Protein AF-Q9S6C0-F1 (afdb_monomer_lite)

Sequence (177 aa):
MADLADAAGVSRGAVYGHYKNKIEVCLAMCDRAFGQIEVPDENARVPALDILLRAGMGFLRQCCEPGSVQRVLEILYLKCERSDENEPLLRRRELLEKQGQRFGRRQIRRAVERGELPARLDVELASIYLQSLWDGICGTLAWTERLRDDPWSRAERMFRAGLDSLRSSPYLLLADA

Foldseek 3Di:
DCVVCVVVVHDPVVVCVVDVDPLRVLVVLLVVLVVPQDDFPCVDPDQLLVSLLVSLLSVLCLCQPDDSSVVSVCCLPPVQDPDPVCVVSVVSVVVVVVVNLVSNLVSLVVCCVVVVFPVQFQSVVLSVQLVVLSVVLSCCSHPHCPCVPPSRVVSSVSNVVSVVCRRDPPVRGDDDD

Structure (mmCIF, N/CA/C/O backbone):
data_AF-Q9S6C0-F1
#
_entry.id   AF-Q9S6C0-F1
#
loop_
_atom_site.group_PDB
_atom_site.id
_atom_site.type_symbol
_atom_site.label_atom_id
_atom_site.label_alt_id
_atom_site.label_comp_id
_atom_site.label_asym_id
_atom_site.label_entity_id
_atom_site.label_seq_id
_atom_site.pdbx_PDB_ins_code
_atom_site.Cartn_x
_atom_site.Cartn_y
_atom_site.Cartn_z
_atom_site.occupancy
_atom_site.B_iso_or_equiv
_atom_site.auth_seq_id
_atom_site.auth_comp_id
_atom_site.auth_asym_id
_atom_site.auth_atom_id
_atom_site.pdbx_PDB_model_num
ATOM 1 N N . MET A 1 1 ? 20.353 3.410 -22.461 1.00 88.44 1 MET A N 1
ATOM 2 C CA . MET A 1 1 ? 19.522 3.589 -23.681 1.00 88.44 1 MET A CA 1
ATOM 3 C C . MET A 1 1 ? 19.856 2.547 -24.735 1.00 88.44 1 MET A C 1
ATOM 5 O O . MET A 1 1 ? 18.922 1.954 -25.247 1.00 88.44 1 MET A O 1
ATOM 9 N N . ALA A 1 2 ? 21.137 2.290 -25.033 1.00 93.81 2 ALA A N 1
ATOM 10 C CA . ALA A 1 2 ? 21.527 1.182 -25.912 1.00 93.81 2 ALA A CA 1
ATOM 11 C C . ALA A 1 2 ? 21.003 -0.170 -25.399 1.00 93.81 2 ALA A C 1
ATOM 13 O O . ALA A 1 2 ? 20.236 -0.806 -26.105 1.00 93.81 2 ALA A O 1
ATOM 14 N N . ASP A 1 3 ? 21.244 -0.493 -24.125 1.00 96.38 3 ASP A N 1
ATOM 15 C CA . ASP A 1 3 ? 20.777 -1.760 -23.532 1.00 96.38 3 ASP A CA 1
ATOM 16 C C . ASP A 1 3 ? 19.247 -1.915 -23.567 1.00 96.38 3 ASP A C 1
ATOM 18 O O . ASP A 1 3 ? 18.729 -3.015 -23.722 1.00 96.38 3 ASP A O 1
ATOM 22 N N . LEU A 1 4 ? 18.506 -0.803 -23.456 1.00 94.31 4 LEU A N 1
ATOM 23 C CA . LEU A 1 4 ? 17.043 -0.802 -23.586 1.00 94.31 4 LEU A CA 1
ATOM 24 C C . LEU A 1 4 ? 16.606 -1.112 -25.021 1.00 94.31 4 LEU A C 1
ATOM 26 O O . LEU A 1 4 ? 15.630 -1.829 -25.212 1.00 94.31 4 LEU A O 1
ATOM 30 N N . ALA A 1 5 ? 17.307 -0.562 -26.014 1.00 96.19 5 ALA A N 1
ATOM 31 C CA . ALA A 1 5 ? 17.036 -0.822 -27.423 1.00 96.19 5 ALA A CA 1
ATOM 32 C C . ALA A 1 5 ? 17.333 -2.287 -27.771 1.00 96.19 5 ALA A C 1
ATOM 34 O O . ALA A 1 5 ? 16.486 -2.958 -28.359 1.00 96.19 5 ALA A O 1
ATOM 35 N N . ASP A 1 6 ? 18.481 -2.789 -27.313 1.00 97.44 6 ASP A N 1
ATOM 36 C CA . ASP A 1 6 ? 18.925 -4.163 -27.540 1.00 97.44 6 ASP A CA 1
ATOM 37 C C . ASP A 1 6 ? 17.960 -5.168 -26.893 1.00 97.44 6 ASP A C 1
ATOM 39 O O . ASP A 1 6 ? 17.479 -6.081 -27.562 1.00 97.44 6 ASP A O 1
ATOM 43 N N . ALA A 1 7 ? 17.581 -4.956 -25.626 1.00 97.06 7 ALA A N 1
ATOM 44 C CA . ALA A 1 7 ? 16.622 -5.815 -24.927 1.00 97.06 7 ALA A CA 1
ATOM 45 C C . ALA A 1 7 ? 15.205 -5.768 -25.529 1.00 97.06 7 ALA A C 1
ATOM 47 O O . ALA A 1 7 ? 14.474 -6.754 -25.455 1.00 97.06 7 ALA A O 1
ATOM 48 N N . ALA A 1 8 ? 14.804 -4.638 -26.119 1.00 95.94 8 ALA A N 1
ATOM 49 C CA . ALA A 1 8 ? 13.512 -4.487 -26.789 1.00 95.94 8 ALA A CA 1
ATOM 50 C C . ALA A 1 8 ? 13.521 -4.951 -28.259 1.00 95.94 8 ALA A C 1
ATOM 52 O O . ALA A 1 8 ? 12.463 -4.961 -28.890 1.00 95.94 8 ALA A O 1
ATOM 53 N N . GLY A 1 9 ? 14.680 -5.320 -28.817 1.00 97.44 9 GLY A N 1
ATOM 54 C CA . GLY A 1 9 ? 14.812 -5.729 -30.218 1.00 97.44 9 GLY A CA 1
ATOM 55 C C . GLY A 1 9 ? 14.576 -4.595 -31.224 1.00 97.44 9 GLY A C 1
ATOM 56 O O . GLY A 1 9 ? 14.132 -4.850 -32.343 1.00 97.44 9 GLY A O 1
ATOM 57 N N . VAL A 1 10 ? 14.841 -3.343 -30.837 1.00 96.56 10 VAL A N 1
ATOM 58 C CA . VAL A 1 10 ? 14.651 -2.149 -31.680 1.00 96.56 10 VAL A CA 1
ATOM 59 C C . VAL A 1 10 ? 15.959 -1.383 -31.862 1.00 96.56 10 VAL A C 1
ATOM 61 O O . VAL A 1 10 ? 16.921 -1.561 -31.122 1.00 96.56 10 VAL A O 1
ATOM 64 N N . SER A 1 11 ? 16.015 -0.484 -32.847 1.00 96.31 11 SER A N 1
ATOM 65 C CA . SER A 1 11 ? 17.202 0.354 -33.035 1.00 96.31 11 SER A CA 1
ATOM 66 C C . SER A 1 11 ? 17.327 1.412 -31.932 1.00 96.31 11 SER A C 1
ATOM 68 O O . SER A 1 11 ? 16.332 1.921 -31.412 1.00 96.31 11 SER A O 1
ATOM 70 N N . ARG A 1 12 ? 18.563 1.833 -31.626 1.00 94.75 12 ARG A N 1
ATOM 71 C CA . ARG A 1 12 ? 18.812 2.958 -30.703 1.00 94.75 12 ARG A CA 1
ATOM 72 C C . ARG A 1 12 ? 18.045 4.217 -31.120 1.00 94.75 12 ARG A C 1
ATOM 74 O O . ARG A 1 12 ? 17.461 4.882 -30.272 1.00 94.75 12 ARG A O 1
ATOM 81 N N . GLY A 1 13 ? 18.013 4.510 -32.424 1.00 95.06 13 GLY A N 1
ATOM 82 C CA . GLY A 1 13 ? 17.288 5.655 -32.980 1.00 95.06 13 GLY A CA 1
ATOM 83 C C . GLY A 1 13 ? 15.779 5.597 -32.727 1.00 95.06 13 GLY A C 1
ATOM 84 O O . GLY A 1 13 ? 15.184 6.632 -32.445 1.00 95.06 13 GLY A O 1
ATOM 85 N N . ALA A 1 14 ? 15.174 4.403 -32.742 1.00 94.75 14 ALA A N 1
ATOM 86 C CA . ALA A 1 14 ? 13.756 4.236 -32.427 1.00 94.75 14 ALA A CA 1
ATOM 87 C C . ALA A 1 14 ? 13.452 4.621 -30.972 1.00 94.75 14 ALA A C 1
ATOM 89 O O . ALA A 1 14 ? 12.520 5.382 -30.724 1.00 94.75 14 ALA A O 1
ATOM 90 N N . VAL A 1 15 ? 14.269 4.175 -30.009 1.00 94.50 15 VAL A N 1
ATOM 91 C CA . VAL A 1 15 ? 14.068 4.538 -28.595 1.00 94.50 15 VAL A CA 1
ATOM 92 C C . VAL A 1 15 ? 14.240 6.045 -28.386 1.00 94.50 15 VAL A C 1
ATOM 94 O O . VAL A 1 15 ? 13.396 6.659 -27.738 1.00 94.50 15 VAL A O 1
ATOM 97 N N . TYR A 1 16 ? 15.274 6.655 -28.979 1.00 95.06 16 TYR A N 1
ATOM 98 C CA . TYR A 1 16 ? 15.487 8.108 -28.906 1.00 95.06 16 TYR A CA 1
ATOM 99 C C . TYR A 1 16 ? 14.384 8.927 -29.593 1.00 95.06 16 TYR A C 1
ATOM 101 O O . TYR A 1 16 ? 14.141 10.065 -29.199 1.00 95.06 16 TYR A O 1
ATOM 109 N N . GLY A 1 17 ? 13.696 8.357 -30.587 1.00 95.44 17 GLY A N 1
ATOM 110 C CA . GLY A 1 17 ? 12.524 8.976 -31.208 1.00 95.44 17 GLY A CA 1
ATOM 111 C C . GLY A 1 17 ? 11.318 9.079 -30.267 1.00 95.44 17 GLY A C 1
ATOM 112 O O . GLY A 1 17 ? 10.521 10.002 -30.407 1.00 95.44 17 GLY A O 1
ATOM 113 N N . HIS A 1 18 ? 11.199 8.169 -29.294 1.00 95.88 18 HIS A N 1
ATOM 114 C CA . HIS A 1 18 ? 10.113 8.170 -28.307 1.00 95.88 18 HIS A CA 1
ATOM 115 C C . HIS A 1 18 ? 10.488 8.836 -26.980 1.00 95.88 18 HIS A C 1
ATOM 117 O O . HIS A 1 18 ? 9.629 9.448 -26.350 1.00 95.88 18 HIS A O 1
ATOM 123 N N . TYR A 1 19 ? 11.745 8.714 -26.549 1.00 97.19 19 TYR A N 1
ATOM 124 C CA . TYR A 1 19 ? 12.203 9.172 -25.240 1.00 97.19 19 TYR A CA 1
ATOM 125 C C . TYR A 1 19 ? 13.574 9.832 -25.341 1.00 97.19 19 TYR A C 1
ATOM 127 O O . TYR A 1 19 ? 14.525 9.257 -25.873 1.00 97.19 19 TYR A O 1
ATOM 135 N N . LYS A 1 20 ? 13.715 11.023 -24.763 1.00 93.75 20 LYS A N 1
ATOM 136 C CA . LYS A 1 20 ? 14.950 11.816 -24.824 1.00 93.75 20 LYS A CA 1
ATOM 137 C C . LYS A 1 20 ? 16.065 11.226 -23.969 1.00 93.75 20 LYS A C 1
ATOM 139 O O . LYS A 1 20 ? 17.242 11.386 -24.285 1.00 93.75 20 LYS A O 1
ATOM 144 N N . ASN A 1 21 ? 15.716 10.573 -22.863 1.00 94.88 21 ASN A N 1
ATOM 145 C CA . ASN A 1 21 ? 16.672 10.014 -21.911 1.00 94.88 21 ASN A CA 1
ATOM 146 C C . ASN A 1 21 ? 16.080 8.813 -21.155 1.00 94.88 21 ASN A C 1
ATOM 148 O O . ASN A 1 21 ? 14.893 8.508 -21.258 1.00 94.88 21 ASN A O 1
ATOM 152 N N . LYS A 1 22 ? 16.926 8.129 -20.373 1.00 94.19 22 LYS A N 1
ATOM 153 C CA . LYS A 1 22 ? 16.524 6.952 -19.586 1.00 94.19 22 LYS A CA 1
ATOM 154 C C . LYS A 1 22 ? 15.449 7.277 -18.538 1.00 94.19 22 LYS A C 1
ATOM 156 O O . LYS A 1 22 ? 14.609 6.430 -18.260 1.00 94.19 22 LYS A O 1
ATOM 161 N N . ILE A 1 23 ? 15.465 8.491 -17.982 1.00 96.56 23 ILE A N 1
ATOM 162 C CA . ILE A 1 23 ? 14.516 8.919 -16.950 1.00 96.56 23 ILE A CA 1
ATOM 163 C C . ILE A 1 23 ? 13.109 9.039 -17.539 1.00 96.56 23 ILE A C 1
ATOM 165 O O . ILE A 1 23 ? 12.168 8.555 -16.920 1.00 96.56 23 ILE A O 1
ATOM 169 N N . GLU A 1 24 ? 12.954 9.572 -18.755 1.00 97.12 24 GLU A N 1
ATOM 170 C CA . GLU A 1 24 ? 11.656 9.615 -19.446 1.00 97.12 24 GLU A CA 1
ATOM 171 C C . GLU A 1 24 ? 11.088 8.210 -19.700 1.00 97.12 24 GLU A C 1
ATOM 173 O O . GLU A 1 24 ? 9.902 7.982 -19.464 1.00 97.12 24 GLU A O 1
ATOM 178 N N . VAL A 1 25 ? 11.930 7.244 -20.092 1.00 96.81 25 VAL A N 1
ATOM 179 C CA . VAL A 1 25 ? 11.507 5.837 -20.232 1.00 96.81 25 VAL A CA 1
ATOM 180 C C . VAL A 1 25 ? 11.022 5.284 -18.887 1.00 96.81 25 VAL A C 1
ATOM 182 O O . VAL A 1 25 ? 9.960 4.663 -18.813 1.00 96.81 25 VAL A O 1
ATOM 185 N N . CYS A 1 26 ? 11.779 5.518 -17.811 1.00 97.06 26 CYS A N 1
ATOM 186 C CA . CYS A 1 26 ? 11.426 5.053 -16.470 1.00 97.06 26 CYS A CA 1
ATOM 187 C C . CYS A 1 26 ? 10.133 5.698 -15.950 1.00 97.06 26 CYS A C 1
ATOM 189 O O . CYS A 1 26 ? 9.312 5.004 -15.353 1.00 97.06 26 CYS A O 1
ATOM 191 N N . LEU A 1 27 ? 9.915 6.992 -16.197 1.00 97.88 27 LEU A N 1
ATOM 192 C CA . LEU A 1 27 ? 8.681 7.686 -15.823 1.00 97.88 27 LEU A CA 1
ATOM 193 C C . LEU A 1 27 ? 7.475 7.116 -16.578 1.00 97.88 27 LEU A C 1
ATOM 195 O O . LEU A 1 27 ? 6.486 6.755 -15.943 1.00 97.88 27 LEU A O 1
ATOM 199 N N . ALA A 1 28 ? 7.587 6.917 -17.894 1.00 97.88 28 ALA A N 1
ATOM 200 C CA . ALA A 1 28 ? 6.526 6.300 -18.692 1.00 97.88 28 ALA A CA 1
ATOM 201 C C . ALA A 1 28 ? 6.220 4.858 -18.247 1.00 97.88 28 ALA A C 1
ATOM 203 O O . ALA A 1 28 ? 5.061 4.439 -18.195 1.00 97.88 28 ALA A O 1
ATOM 204 N N . MET A 1 29 ? 7.252 4.095 -17.869 1.00 97.81 29 MET A N 1
ATOM 205 C CA . MET A 1 29 ? 7.092 2.773 -17.262 1.00 97.81 29 MET A CA 1
ATOM 206 C C . MET A 1 29 ? 6.312 2.850 -15.941 1.00 97.81 29 MET A C 1
ATOM 208 O O . MET A 1 29 ? 5.414 2.029 -15.730 1.00 97.81 29 MET A O 1
ATOM 212 N N . CYS A 1 30 ? 6.634 3.820 -15.078 1.00 97.94 30 CYS A N 1
ATOM 213 C CA . CYS A 1 30 ? 5.922 4.042 -13.820 1.00 97.94 30 CYS A CA 1
ATOM 214 C C . CYS A 1 30 ? 4.460 4.403 -14.067 1.00 97.94 30 CYS A C 1
ATOM 216 O O . CYS A 1 30 ? 3.580 3.800 -13.463 1.00 97.94 30 CYS A O 1
ATOM 218 N N . ASP A 1 31 ? 4.188 5.325 -14.989 1.00 97.06 31 ASP A N 1
ATOM 219 C CA . ASP A 1 31 ? 2.828 5.762 -15.307 1.00 97.06 31 ASP A CA 1
ATOM 220 C C . ASP A 1 31 ? 1.971 4.610 -15.828 1.00 97.06 31 ASP A C 1
ATOM 222 O O . ASP A 1 31 ? 0.853 4.406 -15.353 1.00 97.06 31 ASP A O 1
ATOM 226 N N . ARG A 1 32 ? 2.522 3.790 -16.732 1.00 97.56 32 ARG A N 1
ATOM 227 C CA . ARG A 1 32 ? 1.842 2.587 -17.222 1.00 97.56 32 ARG A CA 1
ATOM 228 C C . ARG A 1 32 ? 1.525 1.612 -16.091 1.00 97.56 32 ARG A C 1
ATOM 230 O O . ARG A 1 32 ? 0.429 1.067 -16.062 1.00 97.56 32 ARG A O 1
ATOM 237 N N . ALA A 1 33 ? 2.478 1.351 -15.196 1.00 97.12 33 ALA A N 1
ATOM 238 C CA . ALA A 1 33 ? 2.265 0.415 -14.096 1.00 97.12 33 ALA A CA 1
ATOM 239 C C . ALA A 1 33 ? 1.263 0.964 -13.073 1.00 97.12 33 ALA A C 1
ATOM 241 O O . ALA A 1 33 ? 0.346 0.257 -12.678 1.00 97.12 33 ALA A O 1
ATOM 242 N N . PHE A 1 34 ? 1.376 2.232 -12.686 1.00 95.44 34 PHE A N 1
ATOM 243 C CA . PHE A 1 34 ? 0.480 2.842 -11.704 1.00 95.44 34 PHE A CA 1
ATOM 244 C C . PHE A 1 34 ? -0.939 3.043 -12.231 1.00 95.44 34 PHE A C 1
ATOM 246 O O . PHE A 1 34 ? -1.880 2.980 -11.449 1.00 95.44 34 PHE A O 1
ATOM 253 N N . GLY A 1 35 ? -1.119 3.182 -13.547 1.00 95.38 35 GLY A N 1
ATOM 254 C CA . GLY A 1 35 ? -2.439 3.133 -14.179 1.00 95.38 35 GLY A CA 1
ATOM 255 C C . GLY A 1 35 ? -3.147 1.775 -14.066 1.00 95.38 35 GLY A C 1
ATOM 256 O O . GLY A 1 35 ? -4.338 1.697 -14.343 1.00 95.38 35 GLY A O 1
ATOM 257 N N . GLN A 1 36 ? -2.442 0.711 -13.663 1.00 94.81 36 GLN A N 1
ATOM 258 C CA . GLN A 1 36 ? -3.025 -0.611 -13.399 1.00 94.81 36 GLN A CA 1
ATOM 259 C C . GLN A 1 36 ? -3.405 -0.812 -11.928 1.00 94.81 36 GLN A C 1
ATOM 261 O O . GLN A 1 36 ? -3.985 -1.845 -11.594 1.00 94.81 36 GLN A O 1
ATOM 266 N N . ILE A 1 37 ? -3.055 0.124 -11.040 1.00 94.00 37 ILE A N 1
ATOM 267 C CA . ILE A 1 37 ? -3.455 0.048 -9.635 1.00 94.00 37 ILE A CA 1
ATOM 268 C C . ILE A 1 37 ? -4.973 0.197 -9.572 1.00 94.00 37 ILE A C 1
ATOM 270 O O . ILE A 1 37 ? -5.538 1.130 -10.143 1.00 94.00 37 ILE A O 1
ATOM 274 N N . GLU A 1 38 ? -5.630 -0.745 -8.899 1.00 88.69 38 GLU A N 1
ATOM 275 C CA . GLU A 1 38 ? -7.082 -0.725 -8.774 1.00 88.69 38 GLU A CA 1
ATOM 276 C C . GLU A 1 38 ? -7.514 0.503 -7.966 1.00 88.69 38 GLU A C 1
ATOM 278 O O . GLU A 1 38 ? -7.054 0.725 -6.844 1.00 88.69 38 GLU A O 1
ATOM 283 N N . VAL A 1 39 ? -8.402 1.313 -8.545 1.00 89.62 39 VAL A N 1
ATOM 284 C CA . VAL A 1 39 ? -8.968 2.480 -7.868 1.00 89.62 39 VAL A CA 1
ATOM 285 C C . VAL A 1 39 ? -10.302 2.067 -7.249 1.00 89.62 39 VAL A C 1
ATOM 287 O O . VAL A 1 39 ? -11.241 1.770 -7.990 1.00 89.62 39 VAL A O 1
ATOM 290 N N . PRO A 1 40 ? -10.418 2.038 -5.912 1.00 91.56 40 PRO A N 1
ATOM 291 C CA . PRO A 1 40 ? -11.658 1.647 -5.258 1.00 91.56 40 PRO A CA 1
ATOM 292 C C . PRO A 1 40 ? -12.763 2.682 -5.508 1.00 91.56 40 PRO A C 1
ATOM 294 O O . PRO A 1 40 ? -12.514 3.890 -5.481 1.00 91.56 40 PRO A O 1
ATOM 297 N N . ASP A 1 41 ? -14.005 2.218 -5.676 1.00 92.31 41 ASP A N 1
ATOM 298 C CA . ASP A 1 41 ? -15.169 3.106 -5.672 1.00 92.31 41 ASP A CA 1
ATOM 299 C C . ASP A 1 41 ? -15.426 3.620 -4.251 1.00 92.31 41 ASP A C 1
ATOM 301 O O . ASP A 1 41 ? -16.066 2.982 -3.413 1.00 92.31 41 ASP A O 1
ATOM 305 N N . GLU A 1 42 ? -14.916 4.815 -3.986 1.00 89.38 42 GLU A N 1
ATOM 306 C CA . GLU A 1 42 ? -15.064 5.496 -2.708 1.00 89.38 42 GLU A CA 1
ATOM 307 C C . GLU A 1 42 ? -16.504 5.912 -2.383 1.00 89.38 42 GLU A C 1
ATOM 309 O O . GLU A 1 42 ? -16.788 6.253 -1.234 1.00 89.38 42 GLU A O 1
ATOM 314 N N . ASN A 1 43 ? -17.412 5.921 -3.357 1.00 90.25 43 ASN A N 1
ATOM 315 C CA . ASN A 1 43 ? -18.810 6.300 -3.155 1.00 90.25 43 ASN A CA 1
ATOM 316 C C . ASN A 1 43 ? -19.743 5.086 -3.081 1.00 90.25 43 ASN A C 1
ATOM 318 O O . ASN A 1 43 ? -20.959 5.256 -2.950 1.00 90.25 43 ASN A O 1
ATOM 322 N N . ALA A 1 44 ? -19.187 3.873 -3.115 1.00 91.88 44 ALA A N 1
ATOM 323 C CA . ALA A 1 44 ? -19.943 2.650 -2.934 1.00 91.88 44 ALA A CA 1
ATOM 324 C C . ALA A 1 44 ? -20.731 2.679 -1.612 1.00 91.88 44 ALA A C 1
ATOM 326 O O . ALA A 1 44 ? -20.245 3.128 -0.568 1.00 91.88 44 ALA A O 1
ATOM 327 N N . ARG A 1 45 ? -21.968 2.167 -1.646 1.00 93.62 45 ARG A N 1
ATOM 328 C CA . ARG A 1 45 ? -22.863 2.068 -0.477 1.00 93.62 45 ARG A CA 1
ATOM 329 C C . ARG A 1 45 ? -22.500 0.874 0.412 1.00 93.62 45 ARG A C 1
ATOM 331 O O . ARG A 1 45 ? -23.317 -0.010 0.648 1.00 93.62 45 ARG A O 1
ATOM 338 N N . VAL A 1 46 ? -21.256 0.847 0.868 1.00 95.94 46 VAL A N 1
ATOM 339 C CA . VAL A 1 46 ? -20.688 -0.150 1.781 1.00 95.94 46 VAL A CA 1
ATOM 340 C C . VAL A 1 46 ? -19.948 0.571 2.920 1.00 95.94 46 VAL A C 1
ATOM 342 O O . VAL A 1 46 ? -19.663 1.770 2.786 1.00 95.94 46 VAL A O 1
ATOM 345 N N . PRO A 1 47 ? -19.641 -0.115 4.037 1.00 96.62 47 PRO A N 1
ATOM 346 C CA . PRO A 1 47 ? -18.847 0.465 5.116 1.00 96.62 47 PRO A CA 1
ATOM 347 C C . PRO A 1 47 ? -17.534 1.064 4.598 1.00 96.62 47 PRO A C 1
ATOM 349 O O . PRO A 1 47 ? -16.864 0.473 3.747 1.00 96.62 47 PRO A O 1
ATOM 352 N N . ALA A 1 48 ? -17.138 2.229 5.106 1.00 97.00 48 ALA A N 1
ATOM 353 C CA . ALA A 1 48 ? -15.883 2.870 4.712 1.00 97.00 48 ALA A CA 1
ATOM 354 C C . ALA A 1 48 ? -14.671 1.976 5.035 1.00 97.00 48 ALA A C 1
ATOM 356 O O . ALA A 1 48 ? -13.706 1.933 4.267 1.00 97.00 48 ALA A O 1
ATOM 357 N N . LEU A 1 49 ? -14.746 1.199 6.122 1.00 96.62 49 LEU A N 1
ATOM 358 C CA . LEU A 1 49 ? -13.701 0.229 6.463 1.00 96.62 49 LEU A CA 1
ATOM 359 C C . LEU A 1 49 ? -13.622 -0.955 5.492 1.00 96.62 49 LEU A C 1
ATOM 361 O O . LEU A 1 49 ? -12.531 -1.481 5.281 1.00 96.62 49 LEU A O 1
ATOM 365 N N . ASP A 1 50 ? -14.727 -1.338 4.848 1.00 96.94 50 ASP A N 1
ATOM 366 C CA . ASP A 1 50 ? -14.709 -2.386 3.821 1.00 96.94 50 ASP A CA 1
ATOM 367 C C . ASP A 1 50 ? -14.000 -1.898 2.553 1.00 96.94 50 ASP A C 1
ATOM 369 O O . ASP A 1 50 ? -13.240 -2.651 1.943 1.00 96.94 50 ASP A O 1
ATOM 373 N N . ILE A 1 51 ? -14.202 -0.631 2.173 1.00 97.44 51 ILE A N 1
ATOM 374 C CA . ILE A 1 51 ? -13.482 0.004 1.057 1.00 97.44 51 ILE A CA 1
ATOM 375 C C . ILE A 1 51 ? -11.983 0.039 1.368 1.00 97.44 51 ILE A C 1
ATOM 377 O O . ILE A 1 51 ? -11.168 -0.344 0.528 1.00 97.44 51 ILE A O 1
ATOM 381 N N . LEU A 1 52 ? -11.622 0.450 2.589 1.00 97.06 52 LEU A N 1
ATOM 382 C CA . LEU A 1 52 ? -10.235 0.494 3.048 1.00 97.06 52 LEU A CA 1
ATOM 383 C C . LEU A 1 52 ? -9.575 -0.888 3.015 1.00 97.06 52 LEU A C 1
ATOM 385 O O . LEU A 1 52 ? -8.475 -1.023 2.484 1.00 97.06 52 LEU A O 1
ATOM 389 N N . LEU A 1 53 ? -10.254 -1.914 3.538 1.00 97.19 53 LEU A N 1
ATOM 390 C CA . LEU A 1 53 ? -9.753 -3.286 3.546 1.00 97.19 53 LEU A CA 1
ATOM 391 C C . LEU A 1 53 ? -9.544 -3.815 2.125 1.00 97.19 53 LEU A C 1
ATOM 393 O O . LEU A 1 53 ? -8.481 -4.356 1.826 1.00 97.19 53 LEU A O 1
ATOM 397 N N . ARG A 1 54 ? -10.535 -3.646 1.240 1.00 96.88 54 ARG A N 1
ATOM 398 C CA . ARG A 1 54 ? -10.458 -4.117 -0.152 1.00 96.88 54 ARG A CA 1
ATOM 399 C C . ARG A 1 54 ? -9.313 -3.449 -0.902 1.00 96.88 54 ARG A C 1
ATOM 401 O O . ARG A 1 54 ? -8.513 -4.147 -1.511 1.00 96.88 54 ARG A O 1
ATOM 408 N N . ALA A 1 55 ? -9.197 -2.127 -0.800 1.00 96.69 55 ALA A N 1
ATOM 409 C CA . ALA A 1 55 ? -8.120 -1.373 -1.432 1.00 96.69 55 ALA A CA 1
ATOM 410 C C . ALA A 1 55 ? -6.741 -1.757 -0.872 1.00 96.69 55 ALA A C 1
ATOM 412 O O . ALA A 1 55 ? -5.810 -1.992 -1.638 1.00 96.69 55 ALA A O 1
ATOM 413 N N . GLY A 1 56 ? -6.616 -1.884 0.453 1.00 96.88 56 GLY A N 1
ATOM 414 C CA . GLY A 1 56 ? -5.372 -2.289 1.109 1.00 96.88 56 GLY A CA 1
ATOM 415 C C . GLY A 1 56 ? -4.928 -3.697 0.713 1.00 96.88 56 GLY A C 1
ATOM 416 O O . GLY A 1 56 ? -3.755 -3.896 0.399 1.00 96.88 56 GLY A O 1
ATOM 417 N N . MET A 1 57 ? -5.857 -4.656 0.667 1.00 97.44 57 MET A N 1
ATOM 418 C CA . MET A 1 57 ? -5.587 -6.032 0.236 1.00 97.44 57 MET A CA 1
ATOM 419 C C . MET A 1 57 ? -5.296 -6.128 -1.263 1.00 97.44 57 MET A C 1
ATOM 421 O O . MET A 1 57 ? -4.382 -6.850 -1.656 1.00 97.44 57 MET A O 1
ATOM 425 N N . GLY A 1 58 ? -6.041 -5.402 -2.099 1.00 96.69 58 GLY A N 1
ATOM 426 C CA . GLY A 1 58 ? -5.819 -5.347 -3.544 1.00 96.69 58 GLY A CA 1
ATOM 427 C C . GLY A 1 58 ? -4.438 -4.790 -3.872 1.00 96.69 58 GLY A C 1
ATOM 428 O O . GLY A 1 58 ? -3.656 -5.436 -4.567 1.00 96.69 58 GLY A O 1
ATOM 429 N N . PHE A 1 59 ? -4.079 -3.651 -3.278 1.00 96.62 59 PHE A N 1
ATOM 430 C CA . PHE A 1 59 ? -2.758 -3.063 -3.474 1.00 96.62 59 PHE A CA 1
ATOM 431 C C . PHE A 1 59 ? -1.636 -3.944 -2.908 1.00 96.62 59 PHE A C 1
ATOM 433 O O . PHE A 1 59 ? -0.595 -4.086 -3.547 1.00 96.62 59 PHE A O 1
ATOM 440 N N . LEU A 1 60 ? -1.848 -4.608 -1.764 1.00 96.88 60 LEU A N 1
ATOM 441 C CA . LEU A 1 60 ? -0.879 -5.559 -1.207 1.00 96.88 60 LEU A CA 1
ATOM 442 C C . LEU A 1 60 ? -0.602 -6.719 -2.173 1.00 96.88 60 LEU A C 1
ATOM 444 O O . LEU A 1 60 ? 0.556 -7.068 -2.395 1.00 96.88 60 LEU A O 1
ATOM 448 N N . ARG A 1 61 ? -1.643 -7.278 -2.801 1.00 95.81 61 ARG A N 1
ATOM 449 C CA . ARG A 1 61 ? -1.477 -8.295 -3.851 1.00 95.81 61 ARG A CA 1
ATOM 450 C C . ARG A 1 61 ? -0.667 -7.755 -5.018 1.00 95.81 61 ARG A C 1
ATOM 452 O O . ARG A 1 61 ? 0.303 -8.385 -5.414 1.00 95.81 61 ARG A O 1
ATOM 459 N N . GLN A 1 62 ? -0.987 -6.559 -5.510 1.00 95.56 62 GLN A N 1
ATOM 460 C CA . GLN A 1 62 ? -0.245 -5.936 -6.612 1.00 95.56 62 GLN A CA 1
ATOM 461 C C . GLN A 1 62 ? 1.230 -5.650 -6.278 1.00 95.56 62 GLN A C 1
ATOM 463 O O . GLN A 1 62 ? 2.054 -5.596 -7.192 1.00 95.56 62 GLN A O 1
ATOM 468 N N . CYS A 1 63 ? 1.567 -5.478 -4.996 1.00 95.06 63 CYS A N 1
ATOM 469 C CA . CYS A 1 63 ? 2.943 -5.318 -4.524 1.00 95.06 63 CYS A CA 1
ATOM 470 C C . CYS A 1 63 ? 3.726 -6.636 -4.450 1.00 95.06 63 CYS A C 1
ATOM 472 O O . CYS A 1 63 ? 4.948 -6.608 -4.561 1.00 95.06 63 CYS A O 1
ATOM 474 N N . CYS A 1 64 ? 3.054 -7.768 -4.234 1.00 94.19 64 CYS A N 1
ATOM 475 C CA . CYS A 1 64 ? 3.707 -9.043 -3.917 1.00 94.19 64 CYS A CA 1
ATOM 476 C C . CYS A 1 64 ? 3.544 -10.113 -5.009 1.00 94.19 64 CYS A C 1
ATOM 478 O O . CYS A 1 64 ? 4.362 -11.026 -5.096 1.00 94.19 64 CYS A O 1
ATOM 480 N N . GLU A 1 65 ? 2.509 -10.029 -5.842 1.00 93.25 65 GLU A N 1
ATOM 481 C CA . GLU A 1 65 ? 2.268 -10.969 -6.936 1.00 93.25 65 GLU A CA 1
ATOM 482 C C . GLU A 1 65 ? 3.037 -10.556 -8.207 1.00 93.25 65 GLU A C 1
ATOM 484 O O . GLU A 1 65 ? 3.238 -9.363 -8.459 1.00 93.25 65 GLU A O 1
ATOM 489 N N . PRO A 1 66 ? 3.463 -11.515 -9.053 1.00 95.31 66 PRO A N 1
ATOM 490 C CA . PRO A 1 66 ? 4.189 -11.203 -10.280 1.00 95.31 66 PRO A CA 1
ATOM 491 C C . PRO A 1 66 ? 3.377 -10.304 -11.225 1.00 95.31 66 PRO A C 1
ATOM 493 O O . PRO A 1 66 ? 2.359 -10.710 -11.782 1.00 95.31 66 PRO A O 1
ATOM 496 N N . GLY A 1 67 ? 3.858 -9.085 -11.474 1.00 96.19 67 GLY A N 1
ATOM 497 C CA . GLY A 1 67 ? 3.152 -8.112 -12.308 1.00 96.19 67 GLY A CA 1
ATOM 498 C C . GLY A 1 67 ? 3.981 -6.869 -12.619 1.00 96.19 67 GLY A C 1
ATOM 499 O O . GLY A 1 67 ? 5.096 -6.702 -12.127 1.00 96.19 67 GLY A O 1
ATOM 500 N N . SER A 1 68 ? 3.460 -5.978 -13.469 1.00 96.50 68 SER A N 1
ATOM 501 C CA . SER A 1 68 ? 4.133 -4.701 -13.768 1.00 96.50 68 SER A CA 1
ATOM 502 C C . SER A 1 68 ? 4.253 -3.820 -12.534 1.00 96.50 68 SER A C 1
ATOM 504 O O . SER A 1 68 ? 5.303 -3.216 -12.347 1.00 96.50 68 SER A O 1
ATOM 506 N N . VAL A 1 69 ? 3.204 -3.762 -11.707 1.00 96.94 69 VAL A N 1
ATOM 507 C CA . VAL A 1 69 ? 3.185 -2.963 -10.474 1.00 96.94 69 VAL A CA 1
ATOM 508 C C . VAL A 1 69 ? 4.291 -3.429 -9.530 1.00 96.94 69 VAL A C 1
ATOM 510 O O . VAL A 1 69 ? 5.172 -2.633 -9.216 1.00 96.94 69 VAL A O 1
ATOM 513 N N . GLN A 1 70 ? 4.322 -4.722 -9.187 1.00 96.94 70 GLN A N 1
ATOM 514 C CA . GLN A 1 70 ? 5.367 -5.323 -8.351 1.00 96.94 70 GLN A CA 1
ATOM 515 C C . GLN A 1 70 ? 6.778 -4.992 -8.857 1.00 96.94 70 GLN A C 1
ATOM 517 O O . GLN A 1 70 ? 7.585 -4.447 -8.105 1.00 96.94 70 GLN A O 1
ATOM 522 N N . ARG A 1 71 ? 7.070 -5.233 -10.144 1.00 97.75 71 ARG A N 1
ATOM 523 C CA . ARG A 1 71 ? 8.406 -4.972 -10.712 1.00 97.75 71 ARG A CA 1
ATOM 524 C C . ARG A 1 71 ? 8.795 -3.496 -10.667 1.00 97.75 71 ARG A C 1
ATOM 526 O O . ARG A 1 71 ? 9.950 -3.177 -10.400 1.00 97.75 71 ARG A O 1
ATOM 533 N N . VAL A 1 72 ? 7.858 -2.591 -10.948 1.00 97.88 72 VAL A N 1
ATOM 534 C CA . VAL A 1 72 ? 8.119 -1.144 -10.910 1.00 97.88 72 VAL A CA 1
ATOM 535 C C . VAL A 1 72 ? 8.359 -0.667 -9.482 1.00 97.88 72 VAL A C 1
ATOM 537 O O . VAL A 1 72 ? 9.283 0.113 -9.260 1.00 97.88 72 VAL A O 1
ATOM 540 N N . LEU A 1 73 ? 7.582 -1.150 -8.513 1.00 96.38 73 LEU A N 1
ATOM 541 C CA . LEU A 1 73 ? 7.808 -0.837 -7.103 1.00 96.38 73 LEU A CA 1
ATOM 542 C C . LEU A 1 73 ? 9.174 -1.355 -6.643 1.00 96.38 73 LEU A C 1
ATOM 544 O O . LEU A 1 73 ? 9.938 -0.600 -6.050 1.00 96.38 73 LEU A O 1
ATOM 548 N N . GLU A 1 74 ? 9.546 -2.584 -7.001 1.00 96.12 74 GLU A N 1
ATOM 549 C CA . GLU A 1 74 ? 10.877 -3.123 -6.707 1.00 96.12 74 GLU A CA 1
ATOM 550 C C . GLU A 1 74 ? 11.993 -2.235 -7.287 1.00 96.12 74 GLU A C 1
ATOM 552 O O . GLU A 1 74 ? 12.962 -1.919 -6.596 1.00 96.12 74 GLU A O 1
ATOM 557 N N . ILE A 1 75 ? 11.838 -1.762 -8.531 1.00 96.56 75 ILE A N 1
ATOM 558 C CA . ILE A 1 75 ? 12.787 -0.827 -9.150 1.00 96.56 75 ILE A CA 1
ATOM 559 C C . ILE A 1 75 ? 12.881 0.474 -8.341 1.00 96.56 75 ILE A C 1
ATOM 561 O O . ILE A 1 75 ? 13.983 0.894 -7.996 1.00 96.56 75 ILE A O 1
ATOM 565 N N . LEU A 1 76 ? 11.751 1.102 -8.009 1.00 96.50 76 LEU A N 1
ATOM 566 C CA . LEU A 1 76 ? 11.719 2.404 -7.331 1.00 96.50 76 LEU A CA 1
ATOM 567 C C . LEU A 1 76 ? 12.207 2.365 -5.877 1.00 96.50 76 LEU A C 1
ATOM 569 O O . LEU A 1 76 ? 12.753 3.358 -5.388 1.00 96.50 76 LEU A O 1
ATOM 573 N N . TYR A 1 77 ? 11.986 1.257 -5.171 1.00 93.94 77 TYR A N 1
ATOM 574 C CA . TYR A 1 77 ? 12.348 1.134 -3.759 1.00 93.94 77 TYR A CA 1
ATOM 575 C C . TYR A 1 77 ? 13.739 0.540 -3.544 1.00 93.94 77 TYR A C 1
ATOM 577 O O . TYR A 1 77 ? 14.405 0.940 -2.593 1.00 93.94 77 TYR A O 1
ATOM 585 N N . LEU A 1 78 ? 14.192 -0.376 -4.409 1.00 93.75 78 LEU A N 1
ATOM 586 C CA . LEU A 1 78 ? 15.425 -1.140 -4.174 1.00 93.75 78 LEU A CA 1
ATOM 587 C C . LEU A 1 78 ? 16.530 -0.892 -5.196 1.00 93.75 78 LEU A C 1
ATOM 589 O O . LEU A 1 78 ? 17.697 -1.094 -4.876 1.00 93.75 78 LEU A O 1
ATOM 593 N N . LYS A 1 79 ? 16.184 -0.481 -6.419 1.00 95.06 79 LYS A N 1
ATOM 594 C CA . LYS A 1 79 ? 17.148 -0.334 -7.527 1.00 95.06 79 LYS A CA 1
ATOM 595 C C . LYS A 1 79 ? 17.324 1.116 -7.980 1.00 95.06 79 LYS A C 1
ATOM 597 O O . LYS A 1 79 ? 18.104 1.382 -8.888 1.00 95.06 79 LYS A O 1
ATOM 602 N N . CYS A 1 80 ? 16.601 2.051 -7.363 1.00 95.88 80 CYS A N 1
ATOM 603 C CA . CYS A 1 80 ? 16.683 3.477 -7.644 1.00 95.88 80 CYS A CA 1
ATOM 604 C C . CYS A 1 80 ? 17.525 4.171 -6.570 1.00 95.88 80 CYS A C 1
ATOM 606 O O . CYS A 1 80 ? 17.059 4.431 -5.458 1.00 95.88 80 CYS A O 1
ATOM 608 N N . GLU A 1 81 ? 18.771 4.486 -6.914 1.00 95.31 81 GLU A N 1
ATOM 609 C CA . GLU A 1 81 ? 19.682 5.224 -6.040 1.00 95.31 81 GLU A CA 1
ATOM 610 C C . GLU A 1 81 ? 19.183 6.650 -5.779 1.00 95.31 81 GLU A C 1
ATOM 612 O O . GLU A 1 81 ? 18.529 7.268 -6.626 1.00 95.31 81 GLU A O 1
ATOM 617 N N . ARG A 1 82 ? 19.521 7.189 -4.603 1.00 94.88 82 ARG A N 1
ATOM 618 C CA . ARG A 1 82 ? 19.229 8.580 -4.246 1.00 94.88 82 ARG A CA 1
ATOM 619 C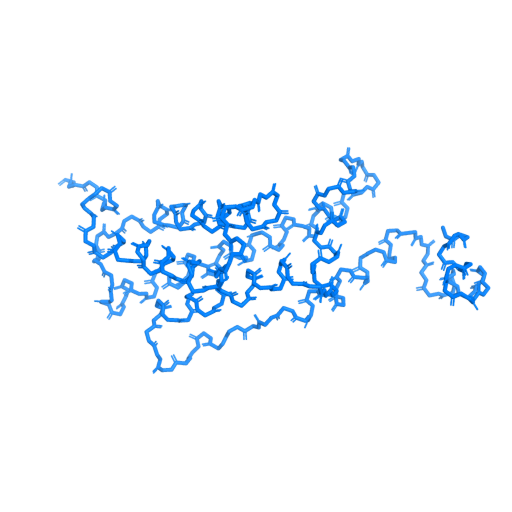 C . ARG A 1 82 ? 20.284 9.500 -4.859 1.00 94.88 82 ARG A C 1
ATOM 621 O O . ARG A 1 82 ? 21.357 9.665 -4.289 1.00 94.88 82 ARG A O 1
ATOM 628 N N . SER A 1 83 ? 19.967 10.074 -6.013 1.00 96.69 83 SER A N 1
ATOM 629 C CA . SER A 1 83 ? 20.817 11.016 -6.743 1.00 96.69 83 SER A CA 1
ATOM 630 C C . SER A 1 83 ? 19.975 12.112 -7.392 1.00 96.69 83 SER A C 1
ATOM 632 O O . SER A 1 83 ? 18.787 11.907 -7.650 1.00 96.69 83 SER A O 1
ATOM 634 N N . ASP A 1 84 ? 20.602 13.243 -7.717 1.00 96.94 84 ASP A N 1
ATOM 635 C CA . ASP A 1 84 ? 19.933 14.365 -8.392 1.00 96.94 84 ASP A CA 1
ATOM 636 C C . ASP A 1 84 ? 19.366 13.961 -9.765 1.00 96.94 84 ASP A C 1
ATOM 638 O O . ASP A 1 84 ? 18.311 14.441 -10.174 1.00 96.94 84 ASP A O 1
ATOM 642 N N . GLU A 1 85 ? 20.021 13.025 -10.465 1.00 96.06 85 GLU A N 1
ATOM 643 C CA . GLU A 1 85 ? 19.528 12.482 -11.740 1.00 96.06 85 GLU A CA 1
ATOM 644 C C . GLU A 1 85 ? 18.194 11.733 -11.567 1.00 96.06 85 GLU A C 1
ATOM 646 O O . GLU A 1 85 ? 17.302 11.829 -12.413 1.00 96.06 85 GLU A O 1
ATOM 651 N N . ASN A 1 86 ? 18.045 10.999 -10.460 1.00 97.06 86 ASN A N 1
ATOM 652 C CA . ASN A 1 86 ? 16.874 10.171 -10.174 1.00 97.06 86 ASN A CA 1
ATOM 653 C C . ASN A 1 86 ? 15.764 10.922 -9.425 1.00 97.06 86 ASN A C 1
ATOM 655 O O . ASN A 1 86 ? 14.708 10.335 -9.175 1.00 97.06 86 ASN A O 1
ATOM 659 N N . GLU A 1 87 ? 15.951 12.200 -9.091 1.00 97.62 87 GLU A N 1
ATOM 660 C CA . GLU A 1 87 ? 14.972 13.014 -8.359 1.00 97.62 87 GLU A CA 1
ATOM 661 C C . GLU A 1 87 ? 13.541 12.916 -8.932 1.00 97.62 87 GLU A C 1
ATOM 663 O O . GLU A 1 87 ? 12.606 12.708 -8.154 1.00 97.62 87 GLU A O 1
ATOM 668 N N . PRO A 1 88 ? 13.306 12.934 -10.263 1.00 97.81 88 PRO A N 1
ATOM 669 C CA . PRO A 1 88 ? 11.957 12.752 -10.807 1.00 97.81 88 PRO A CA 1
ATOM 670 C C . PRO A 1 88 ? 11.307 11.411 -10.425 1.00 97.81 88 PRO A C 1
ATOM 672 O O . PRO A 1 88 ? 10.100 11.349 -10.177 1.00 97.81 88 PRO A O 1
ATOM 675 N N . LEU A 1 89 ? 12.094 10.333 -10.343 1.00 97.56 89 LEU A N 1
ATOM 676 C CA . LEU A 1 89 ? 11.620 9.006 -9.939 1.00 97.56 89 LEU A CA 1
ATOM 677 C C . LEU A 1 89 ? 11.347 8.950 -8.433 1.00 97.56 89 LEU A C 1
ATOM 679 O O . LEU A 1 89 ? 10.325 8.400 -8.016 1.00 97.56 89 LEU A O 1
ATOM 683 N N . LEU A 1 90 ? 12.204 9.578 -7.621 1.00 97.12 90 LEU A N 1
ATOM 684 C CA . LEU A 1 90 ? 11.991 9.705 -6.176 1.00 97.12 90 LEU A CA 1
ATOM 685 C C . LEU A 1 90 ? 10.701 10.476 -5.878 1.00 97.12 90 LEU A C 1
ATOM 687 O O . LEU A 1 90 ? 9.884 10.026 -5.075 1.00 97.12 90 LEU A O 1
ATOM 691 N N . ARG A 1 91 ? 10.446 11.573 -6.600 1.00 96.81 91 ARG A N 1
ATOM 692 C CA . ARG A 1 91 ? 9.181 12.319 -6.520 1.00 96.81 91 ARG A CA 1
ATOM 693 C C . ARG A 1 91 ? 7.979 11.485 -6.929 1.00 96.81 91 ARG A C 1
ATOM 695 O O . ARG A 1 91 ? 6.927 11.582 -6.296 1.00 96.81 91 ARG A O 1
ATOM 702 N N . ARG A 1 92 ? 8.115 10.653 -7.964 1.00 95.81 92 ARG A N 1
ATOM 703 C CA . ARG A 1 92 ? 7.037 9.757 -8.398 1.00 95.81 92 ARG A CA 1
ATOM 704 C C . ARG A 1 92 ? 6.702 8.723 -7.319 1.00 95.81 92 ARG A C 1
ATOM 706 O O . ARG A 1 92 ? 5.518 8.491 -7.075 1.00 95.81 92 ARG A O 1
ATOM 713 N N . ARG A 1 93 ? 7.715 8.172 -6.641 1.00 95.56 93 ARG A N 1
ATOM 714 C CA . ARG A 1 93 ? 7.552 7.282 -5.479 1.00 95.56 93 ARG A CA 1
ATOM 715 C C . ARG A 1 93 ? 6.846 7.990 -4.321 1.00 95.56 93 ARG A C 1
ATOM 717 O O . ARG A 1 93 ? 5.813 7.512 -3.864 1.00 95.56 93 ARG A O 1
ATOM 724 N N . GLU A 1 94 ? 7.336 9.160 -3.909 1.00 95.75 94 GLU A N 1
ATOM 725 C CA . GLU A 1 94 ? 6.719 9.949 -2.830 1.00 95.75 94 GLU A CA 1
ATOM 726 C C . GLU A 1 94 ? 5.255 10.298 -3.119 1.00 95.75 94 GLU A C 1
ATOM 728 O O 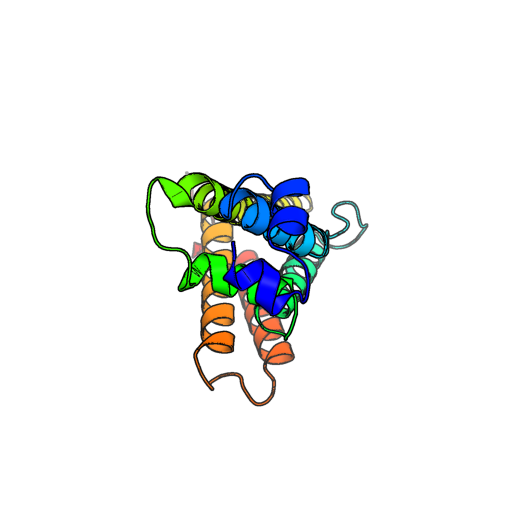. GLU A 1 94 ? 4.424 10.367 -2.211 1.00 95.75 94 GLU A O 1
ATOM 733 N N . LEU A 1 95 ? 4.924 10.572 -4.383 1.00 96.19 95 LEU A N 1
ATOM 734 C CA . LEU A 1 95 ? 3.556 10.878 -4.774 1.00 96.19 95 LEU A CA 1
ATOM 735 C C . LEU A 1 95 ? 2.629 9.680 -4.541 1.00 96.19 95 LEU A C 1
ATOM 737 O O . LEU A 1 95 ? 1.531 9.883 -4.022 1.00 96.19 95 LEU A O 1
ATOM 741 N N . LEU A 1 96 ? 3.073 8.467 -4.882 1.00 94.69 96 LEU A N 1
ATOM 742 C CA . LEU A 1 96 ? 2.315 7.237 -4.647 1.00 94.69 96 LEU A CA 1
ATOM 743 C C . LEU A 1 96 ? 2.091 7.005 -3.145 1.00 94.69 96 LEU A C 1
ATOM 745 O O . LEU A 1 96 ? 0.956 6.789 -2.720 1.00 94.69 96 LEU A O 1
ATOM 749 N N . GLU A 1 97 ? 3.141 7.152 -2.333 1.00 92.69 97 GLU A N 1
ATOM 750 C CA . GLU A 1 97 ? 3.067 7.034 -0.867 1.00 92.69 97 GLU A CA 1
ATOM 751 C C . GLU A 1 97 ? 2.051 8.021 -0.281 1.00 92.69 97 GLU A C 1
ATOM 753 O O . GLU A 1 97 ? 1.126 7.644 0.442 1.00 92.69 97 GLU A O 1
ATOM 758 N N . LYS A 1 98 ? 2.160 9.299 -0.663 1.00 94.56 98 LYS A N 1
ATOM 759 C CA . LYS A 1 98 ? 1.247 10.355 -0.208 1.00 94.56 98 LYS A CA 1
ATOM 760 C C . LYS A 1 98 ? -0.190 10.113 -0.677 1.00 94.56 98 LYS A C 1
ATOM 762 O O . LYS A 1 98 ? -1.128 10.490 0.023 1.00 94.56 98 LYS A O 1
ATOM 767 N N . GLN A 1 99 ? -0.397 9.535 -1.861 1.00 94.62 99 GLN A N 1
ATOM 768 C CA . GLN A 1 99 ? -1.731 9.174 -2.350 1.00 94.62 99 GLN A CA 1
ATOM 769 C C . GLN A 1 99 ? -2.359 8.068 -1.495 1.00 94.62 99 GLN A C 1
ATOM 771 O O . GLN A 1 99 ? -3.494 8.249 -1.049 1.00 94.62 99 GLN A O 1
ATOM 776 N N . GLY A 1 100 ? -1.615 6.998 -1.200 1.00 93.69 100 GLY A N 1
ATOM 777 C CA . GLY A 1 100 ? -2.068 5.906 -0.333 1.00 93.69 100 GLY A CA 1
ATOM 778 C C . GLY A 1 100 ? -2.402 6.377 1.085 1.00 93.69 100 GLY A C 1
ATOM 779 O O . GLY A 1 100 ? -3.507 6.138 1.572 1.00 93.69 100 GLY A O 1
ATOM 780 N N . GLN A 1 101 ? -1.510 7.155 1.706 1.00 93.75 101 GLN A N 1
ATOM 781 C CA . GLN A 1 101 ? -1.727 7.714 3.049 1.00 93.75 101 GLN A CA 1
ATOM 782 C C . GLN A 1 101 ? -2.973 8.608 3.110 1.00 93.75 101 GLN A C 1
ATOM 784 O O . GLN A 1 101 ? -3.798 8.486 4.019 1.00 93.75 101 GLN A O 1
ATOM 789 N N . ARG A 1 102 ? -3.156 9.492 2.117 1.00 95.44 102 ARG A N 1
ATOM 790 C CA . ARG A 1 102 ? -4.353 10.345 2.035 1.00 95.44 102 ARG A CA 1
ATOM 791 C C . ARG A 1 102 ? -5.627 9.528 1.853 1.00 95.44 102 ARG A C 1
ATOM 793 O O . ARG A 1 102 ? -6.643 9.877 2.452 1.00 95.44 102 ARG A O 1
ATOM 800 N N . PHE A 1 103 ? -5.585 8.479 1.036 1.00 96.12 103 PHE A N 1
ATOM 801 C CA . PHE A 1 103 ? -6.717 7.579 0.841 1.00 96.12 103 PHE A CA 1
ATOM 802 C C . PHE A 1 103 ? -7.097 6.869 2.148 1.00 96.12 103 PHE A C 1
ATOM 804 O O . PHE A 1 103 ? -8.255 6.948 2.561 1.00 96.12 103 PHE A O 1
ATOM 811 N N . GLY A 1 104 ? -6.128 6.253 2.834 1.00 96.19 104 GLY A N 1
ATOM 812 C CA . GLY A 1 104 ? -6.364 5.534 4.089 1.00 96.19 104 GLY A CA 1
ATOM 813 C C . GLY A 1 104 ? -6.966 6.438 5.161 1.00 96.19 104 GLY A C 1
ATOM 814 O O . GLY A 1 104 ? -8.040 6.157 5.695 1.00 96.19 104 GLY A O 1
ATOM 815 N N . ARG A 1 105 ? -6.348 7.605 5.376 1.00 97.12 105 ARG A N 1
ATOM 816 C CA . ARG A 1 105 ? -6.849 8.619 6.310 1.00 97.12 105 ARG A CA 1
ATOM 817 C C . ARG A 1 105 ? -8.260 9.095 5.963 1.00 97.12 105 ARG A C 1
ATOM 819 O O . ARG A 1 105 ? -9.077 9.319 6.857 1.00 97.12 105 ARG A O 1
ATOM 826 N N . ARG A 1 106 ? -8.570 9.257 4.671 1.00 97.06 106 ARG A N 1
ATOM 827 C CA . ARG A 1 106 ? -9.909 9.650 4.214 1.00 97.06 106 ARG A CA 1
ATOM 828 C C . ARG A 1 106 ? -10.956 8.586 4.542 1.00 97.06 106 ARG A C 1
ATOM 830 O O . ARG A 1 106 ? -12.029 8.958 5.011 1.00 97.06 106 ARG A O 1
ATOM 837 N N . GLN A 1 107 ? -10.660 7.300 4.350 1.00 97.75 107 GLN A N 1
ATOM 838 C CA . GLN A 1 107 ? -11.608 6.237 4.706 1.00 97.75 107 GLN A CA 1
ATOM 839 C C . GLN A 1 107 ? -11.819 6.134 6.219 1.00 97.75 107 GLN A C 1
ATOM 841 O O . GLN A 1 107 ? -12.959 6.005 6.654 1.00 97.75 107 GLN A O 1
ATOM 846 N N . ILE A 1 108 ? -10.762 6.283 7.025 1.00 98.12 108 ILE A N 1
ATOM 847 C CA . ILE A 1 108 ? -10.881 6.300 8.494 1.00 98.12 108 ILE A CA 1
ATOM 848 C C . ILE A 1 108 ? -11.770 7.464 8.945 1.00 98.12 108 ILE A C 1
ATOM 850 O O . ILE A 1 108 ? -12.688 7.267 9.737 1.00 98.12 108 ILE A O 1
ATOM 854 N N . ARG A 1 109 ? -11.566 8.668 8.394 1.00 98.00 109 ARG A N 1
ATOM 855 C CA . ARG A 1 109 ? -12.412 9.829 8.709 1.00 98.00 109 ARG A CA 1
ATOM 856 C C . ARG A 1 109 ? -13.880 9.584 8.353 1.00 98.00 109 ARG A C 1
ATOM 858 O O . ARG A 1 109 ? -14.753 9.847 9.172 1.00 98.00 109 ARG A O 1
ATOM 865 N N . ARG A 1 110 ? -14.152 9.027 7.172 1.00 97.81 110 ARG A N 1
ATOM 866 C CA . ARG A 1 110 ? -15.518 8.671 6.757 1.00 97.81 110 ARG A CA 1
ATOM 867 C C . ARG A 1 110 ? -16.147 7.626 7.670 1.00 97.81 110 ARG A C 1
ATOM 869 O O . ARG A 1 110 ? -17.337 7.708 7.944 1.00 97.81 110 ARG A O 1
ATOM 876 N N . ALA A 1 111 ? -15.365 6.660 8.143 1.00 98.00 111 ALA A N 1
ATOM 877 C CA . ALA A 1 111 ? -15.836 5.661 9.090 1.00 98.00 111 ALA A CA 1
ATOM 878 C C . ALA A 1 111 ? -16.248 6.306 10.427 1.00 98.00 111 ALA A C 1
ATOM 880 O O . ALA A 1 111 ? -17.281 5.942 10.980 1.00 98.00 111 ALA A O 1
ATOM 881 N N . VAL A 1 112 ? -15.511 7.315 10.907 1.00 98.38 112 VAL A N 1
ATOM 882 C CA . VAL A 1 112 ? -15.911 8.121 12.078 1.00 98.38 112 VAL A CA 1
ATOM 883 C C . VAL A 1 112 ? -17.203 8.899 11.798 1.00 98.38 112 VAL A C 1
ATOM 885 O O . VAL A 1 112 ? -18.156 8.804 12.566 1.00 98.38 112 VAL A O 1
ATOM 888 N N . GLU A 1 113 ? -17.277 9.619 10.674 1.00 97.50 113 GLU A N 1
ATOM 889 C CA . GLU A 1 113 ? -18.452 10.423 10.282 1.00 97.50 113 GLU A CA 1
ATOM 890 C C . GLU A 1 113 ? -19.729 9.580 10.117 1.00 97.50 113 GLU A C 1
ATOM 892 O O . GLU A 1 113 ? -20.831 10.054 10.388 1.00 97.50 113 GLU A O 1
ATOM 897 N N . ARG A 1 114 ? -19.590 8.320 9.691 1.00 96.44 114 ARG A N 1
ATOM 898 C CA . ARG A 1 114 ? -20.690 7.354 9.525 1.00 96.44 114 ARG A CA 1
ATOM 899 C C . ARG A 1 114 ? -21.016 6.567 10.799 1.00 96.44 114 ARG A C 1
ATOM 901 O O . ARG A 1 114 ? -21.906 5.722 10.764 1.00 96.44 114 ARG A O 1
ATOM 908 N N . GLY A 1 115 ? -20.303 6.807 11.900 1.00 97.25 115 GLY A N 1
ATOM 909 C CA . GLY A 1 115 ? -20.484 6.085 13.163 1.00 97.25 115 GLY A CA 1
ATOM 910 C C . GLY A 1 115 ? -19.975 4.638 13.152 1.00 97.25 115 GLY A C 1
ATOM 911 O O . GLY A 1 115 ? -20.313 3.866 14.044 1.00 97.25 115 GLY A O 1
ATOM 912 N N . GLU A 1 116 ? -19.166 4.247 12.161 1.00 97.44 116 GLU A N 1
ATOM 913 C CA . GLU A 1 116 ? -18.498 2.938 12.120 1.00 97.44 116 GLU A CA 1
ATOM 914 C C . GLU A 1 116 ? -17.319 2.871 13.111 1.00 97.44 116 GLU A C 1
ATOM 916 O O . GLU A 1 116 ? -16.978 1.790 13.596 1.00 97.44 116 GLU A O 1
ATOM 921 N N . LEU A 1 117 ? -16.689 4.014 13.402 1.00 98.38 117 LEU A N 1
ATOM 922 C CA . LEU A 1 117 ? -15.601 4.169 14.372 1.00 98.38 117 LEU A CA 1
ATOM 923 C C . LEU A 1 117 ? -15.984 5.175 15.474 1.00 98.38 117 LEU A C 1
ATOM 925 O O . LEU A 1 117 ? -16.854 6.020 15.248 1.00 98.38 117 LEU A O 1
ATOM 929 N N . PRO A 1 118 ? -15.326 5.134 16.649 1.00 98.19 118 PRO A N 1
ATOM 930 C CA . PRO A 1 118 ? -15.580 6.083 17.729 1.00 98.19 118 PRO A CA 1
ATOM 931 C C . PRO A 1 118 ? -15.417 7.543 17.285 1.00 98.19 118 PRO A C 1
ATOM 933 O O . PRO A 1 118 ? -14.416 7.904 16.669 1.00 98.19 118 PRO A O 1
ATOM 936 N N . ALA A 1 119 ? -16.351 8.411 17.686 1.00 97.50 119 ALA A N 1
ATOM 937 C CA . ALA A 1 119 ? -16.324 9.845 17.364 1.00 97.50 119 ALA A CA 1
ATOM 938 C C . ALA A 1 119 ? -15.045 10.566 17.838 1.00 97.50 119 ALA A C 1
ATOM 940 O O . ALA A 1 119 ? -14.666 11.596 17.289 1.00 97.50 119 ALA A O 1
ATOM 941 N N . ARG A 1 120 ? -14.384 10.018 18.865 1.00 97.19 120 ARG A N 1
ATOM 942 C CA . ARG A 1 120 ? -13.172 10.565 19.491 1.00 97.19 120 ARG A CA 1
ATOM 943 C C . ARG A 1 120 ? -11.880 9.876 19.054 1.00 97.19 120 ARG A C 1
ATOM 945 O O . ARG A 1 120 ? -10.854 10.057 19.703 1.00 97.19 120 ARG A O 1
ATOM 952 N N . LEU A 1 121 ? -11.927 9.065 18.001 1.00 98.31 121 LEU A N 1
ATOM 953 C CA . LEU A 1 121 ? -10.739 8.415 17.460 1.00 98.31 121 LEU A CA 1
ATOM 954 C C . LEU A 1 121 ? -9.689 9.459 17.046 1.00 98.31 121 LEU A C 1
ATOM 956 O O . LEU A 1 121 ? -9.996 10.399 16.308 1.00 98.31 121 LEU A O 1
ATOM 960 N N . ASP A 1 122 ? -8.441 9.258 17.461 1.00 98.12 122 ASP A N 1
ATOM 961 C CA . ASP A 1 122 ? -7.297 9.965 16.896 1.00 98.12 122 ASP A CA 1
ATOM 962 C C . ASP A 1 122 ? -7.038 9.430 15.482 1.00 98.12 122 ASP A C 1
ATOM 964 O O . ASP A 1 122 ? -6.386 8.406 15.267 1.00 98.12 122 ASP A O 1
ATOM 968 N N . VAL A 1 123 ? -7.601 10.124 14.494 1.00 97.75 123 VAL A N 1
ATOM 969 C CA . VAL A 1 123 ? -7.533 9.727 13.083 1.00 97.75 123 VAL A CA 1
ATOM 970 C C . VAL A 1 123 ? -6.092 9.693 12.562 1.00 97.75 123 VAL A C 1
ATOM 972 O O . VAL A 1 123 ? -5.791 8.870 11.694 1.00 97.75 123 VAL A O 1
ATOM 975 N N . GLU A 1 124 ? -5.203 10.564 13.046 1.00 96.31 124 GLU A N 1
ATOM 976 C CA . GLU A 1 124 ? -3.805 10.574 12.593 1.00 96.31 124 GLU A CA 1
ATOM 977 C C . GLU A 1 124 ? -3.066 9.354 13.135 1.00 96.31 124 GLU A C 1
ATOM 979 O O . GLU A 1 124 ? -2.488 8.590 12.357 1.00 96.31 124 GLU A O 1
ATOM 984 N N . LEU A 1 125 ? -3.158 9.108 14.445 1.00 97.69 125 LEU A N 1
ATOM 985 C CA . LEU A 1 125 ? -2.524 7.948 15.066 1.00 97.69 125 LEU A CA 1
ATOM 986 C C . LEU A 1 125 ? -3.083 6.630 14.512 1.00 97.69 125 LEU A C 1
ATOM 988 O O . LEU A 1 125 ? -2.315 5.724 14.189 1.00 97.69 125 LEU A O 1
ATOM 992 N N . ALA A 1 126 ? -4.402 6.538 14.317 1.00 98.00 126 ALA A N 1
ATOM 993 C CA . ALA A 1 126 ? -5.050 5.379 13.703 1.00 98.00 126 ALA A CA 1
ATOM 994 C C . ALA A 1 126 ? -4.552 5.115 12.271 1.00 98.00 126 ALA A C 1
ATOM 996 O O . ALA A 1 126 ? -4.346 3.962 11.885 1.00 98.00 126 ALA A O 1
ATOM 997 N N . SER A 1 127 ? -4.316 6.177 11.489 1.00 96.75 127 SER A N 1
ATOM 998 C CA . SER A 1 127 ? -3.763 6.063 10.133 1.00 96.75 127 SER A CA 1
ATOM 999 C C . SER A 1 127 ? -2.327 5.535 10.159 1.00 96.75 127 SER A C 1
ATOM 1001 O O . SER A 1 127 ? -1.997 4.633 9.391 1.00 96.75 127 SER A O 1
ATOM 1003 N N . ILE A 1 128 ? -1.486 6.045 11.067 1.00 97.00 128 ILE A N 1
ATOM 1004 C CA . ILE A 1 128 ? -0.100 5.580 11.250 1.00 97.00 128 ILE A CA 1
ATOM 1005 C C . ILE A 1 128 ? -0.075 4.114 11.693 1.00 97.00 128 ILE A C 1
ATOM 1007 O O . ILE A 1 128 ? 0.714 3.327 11.169 1.00 97.00 128 ILE A O 1
ATOM 1011 N N . TYR A 1 129 ? -0.952 3.734 12.623 1.00 98.25 129 TYR A N 1
ATOM 1012 C CA . TYR A 1 129 ? -1.078 2.366 13.117 1.00 98.25 129 TYR A CA 1
ATOM 1013 C C . TYR A 1 129 ? -1.419 1.381 11.991 1.00 98.25 129 TYR A C 1
ATOM 1015 O O . TYR A 1 129 ? -0.710 0.389 11.806 1.00 98.25 129 TYR A O 1
ATOM 1023 N N . LEU A 1 130 ? -2.456 1.670 11.197 1.00 97.69 130 LEU A N 1
ATOM 1024 C CA . LEU A 1 130 ? -2.836 0.807 10.076 1.00 97.69 130 LEU A CA 1
ATOM 1025 C C . LEU A 1 130 ? -1.777 0.773 8.974 1.00 97.69 130 LEU A C 1
ATOM 1027 O O . LEU A 1 130 ? -1.525 -0.299 8.425 1.00 97.69 130 LEU A O 1
ATOM 1031 N N . GLN A 1 131 ? -1.140 1.905 8.662 1.00 96.75 131 GLN A N 1
ATOM 1032 C CA . GLN A 1 131 ? -0.055 1.936 7.680 1.00 96.75 131 GLN A CA 1
ATOM 1033 C C . GLN A 1 131 ? 1.129 1.081 8.145 1.00 96.75 131 GLN A C 1
ATOM 1035 O O . GLN A 1 131 ? 1.634 0.271 7.379 1.00 96.75 131 GLN A O 1
ATOM 1040 N N . SER A 1 132 ? 1.509 1.183 9.421 1.00 97.88 132 SER A N 1
ATOM 1041 C CA . SER A 1 132 ? 2.597 0.387 10.003 1.00 97.88 132 SER A CA 1
ATOM 1042 C C . SER A 1 132 ? 2.290 -1.113 9.971 1.00 97.88 132 SER A C 1
ATOM 1044 O O . SER A 1 132 ? 3.165 -1.926 9.671 1.00 97.88 132 SER A O 1
ATOM 1046 N N . LEU A 1 133 ? 1.036 -1.491 10.243 1.00 98.25 133 LEU A N 1
ATOM 1047 C CA . LEU A 1 133 ? 0.572 -2.869 10.096 1.00 98.25 133 LEU A CA 1
ATOM 1048 C C . LEU A 1 133 ? 0.669 -3.335 8.635 1.00 98.25 133 LEU A C 1
ATOM 1050 O O . LEU A 1 133 ? 1.174 -4.429 8.382 1.00 98.25 133 LEU A O 1
ATO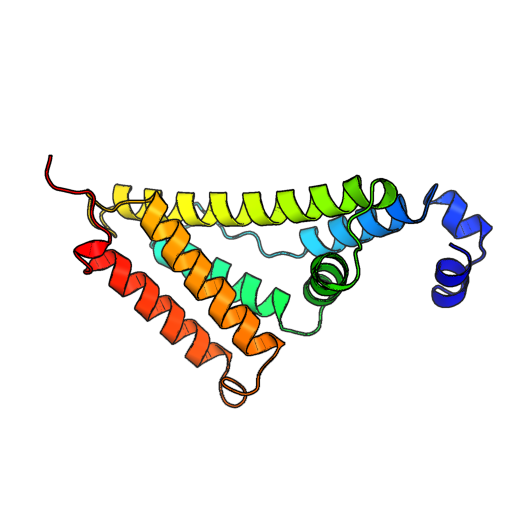M 1054 N N . TRP A 1 134 ? 0.221 -2.509 7.684 1.00 9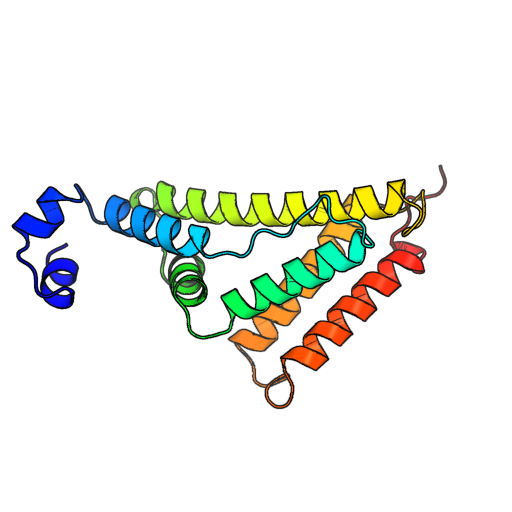7.69 134 TRP A N 1
ATOM 1055 C CA . TRP A 1 134 ? 0.278 -2.815 6.253 1.00 97.69 134 TRP A CA 1
ATOM 1056 C C . TRP A 1 134 ? 1.720 -3.020 5.780 1.00 97.69 134 TRP A C 1
ATOM 1058 O O . TRP A 1 134 ? 2.029 -4.054 5.183 1.00 97.69 134 TRP A O 1
ATOM 1068 N N . ASP A 1 135 ? 2.613 -2.089 6.119 1.00 95.69 135 ASP A N 1
ATOM 1069 C CA . ASP A 1 135 ? 4.034 -2.134 5.765 1.00 95.69 135 ASP A CA 1
ATOM 1070 C C . ASP A 1 135 ? 4.707 -3.383 6.357 1.00 95.69 135 ASP A C 1
ATOM 1072 O O . ASP A 1 135 ? 5.464 -4.077 5.672 1.00 95.69 135 ASP A O 1
ATOM 1076 N N . GLY A 1 136 ? 4.387 -3.726 7.610 1.00 97.19 136 GLY A N 1
ATOM 1077 C CA . GLY A 1 136 ? 4.903 -4.921 8.280 1.00 97.19 136 GLY A CA 1
ATOM 1078 C C . GLY A 1 136 ? 4.455 -6.229 7.621 1.00 97.19 136 GLY A C 1
ATOM 1079 O O . GLY A 1 136 ? 5.263 -7.151 7.458 1.00 97.19 136 GLY A O 1
ATOM 1080 N N . ILE A 1 137 ? 3.189 -6.318 7.199 1.00 97.31 137 ILE A N 1
ATOM 1081 C CA . ILE A 1 137 ? 2.671 -7.474 6.449 1.00 97.31 137 ILE A CA 1
ATOM 1082 C C . ILE A 1 137 ? 3.353 -7.560 5.080 1.00 97.31 137 ILE A C 1
ATOM 1084 O O . ILE A 1 137 ? 3.842 -8.629 4.716 1.00 97.31 137 ILE A O 1
ATOM 1088 N N . CYS A 1 138 ? 3.444 -6.442 4.355 1.00 95.44 138 CYS A N 1
ATOM 1089 C CA . CYS A 1 138 ? 4.103 -6.361 3.051 1.00 95.44 138 CYS A CA 1
ATOM 1090 C C . CYS A 1 138 ? 5.564 -6.827 3.126 1.00 95.44 138 CYS A C 1
ATOM 1092 O O . CYS A 1 138 ? 5.975 -7.717 2.381 1.00 95.44 138 CYS A O 1
ATOM 1094 N N . GLY A 1 139 ? 6.330 -6.322 4.097 1.00 94.50 139 GLY A N 1
ATOM 1095 C CA . GLY A 1 139 ? 7.709 -6.754 4.318 1.00 94.50 139 GLY A CA 1
ATOM 1096 C C . GLY A 1 139 ? 7.824 -8.231 4.705 1.00 94.50 139 GLY A C 1
ATOM 1097 O O . GLY A 1 139 ? 8.741 -8.921 4.263 1.00 94.50 139 GLY A O 1
ATOM 1098 N N . THR A 1 140 ? 6.874 -8.747 5.489 1.00 95.75 140 THR A N 1
ATOM 1099 C CA . THR A 1 140 ? 6.837 -10.170 5.855 1.00 95.75 140 THR A CA 1
ATOM 1100 C C . THR A 1 140 ? 6.584 -11.060 4.638 1.00 95.75 140 THR A C 1
ATOM 1102 O O . THR A 1 140 ? 7.220 -12.105 4.530 1.00 95.75 140 THR A O 1
ATOM 1105 N N . LEU A 1 141 ? 5.695 -10.654 3.728 1.00 94.94 141 LEU A N 1
ATOM 1106 C CA . LEU A 1 141 ? 5.399 -11.380 2.490 1.00 94.94 141 LEU A CA 1
ATOM 1107 C C . LEU A 1 141 ? 6.559 -11.333 1.493 1.00 94.94 141 LEU A C 1
ATOM 1109 O O . LEU A 1 141 ? 6.857 -12.340 0.862 1.00 94.94 141 LEU A O 1
ATOM 1113 N N . ALA A 1 142 ? 7.203 -10.175 1.344 1.00 91.06 142 ALA A N 1
ATOM 1114 C CA . ALA A 1 142 ? 8.221 -9.971 0.318 1.00 91.06 142 ALA A CA 1
ATOM 1115 C C . ALA A 1 142 ? 9.589 -10.575 0.680 1.00 91.06 142 ALA A C 1
ATOM 1117 O O . ALA A 1 142 ? 10.301 -11.046 -0.203 1.00 91.06 142 ALA A O 1
ATOM 1118 N N . TRP A 1 143 ? 9.970 -10.556 1.962 1.00 90.75 143 TRP A N 1
ATOM 1119 C CA . TRP A 1 143 ? 11.357 -10.823 2.379 1.00 90.75 143 TRP A CA 1
ATOM 1120 C C . TRP A 1 143 ? 11.506 -12.008 3.335 1.00 90.75 143 TRP A C 1
ATOM 1122 O O . TRP A 1 143 ? 12.606 -12.269 3.823 1.00 90.75 143 TRP A O 1
ATOM 1132 N N . THR A 1 144 ? 10.413 -12.694 3.682 1.00 93.75 144 THR A N 1
ATOM 1133 C CA . THR A 1 144 ? 10.422 -13.736 4.718 1.00 93.75 144 THR A CA 1
ATOM 1134 C C . THR A 1 144 ? 9.473 -14.883 4.387 1.00 93.75 144 THR A C 1
ATOM 1136 O O . THR A 1 144 ? 8.570 -14.747 3.574 1.00 93.75 144 THR A O 1
ATOM 1139 N N . GLU A 1 145 ? 9.622 -16.000 5.100 1.00 92.38 145 GLU A N 1
ATOM 1140 C CA . GLU A 1 145 ? 8.813 -17.209 4.888 1.00 92.38 145 GLU A CA 1
ATOM 1141 C C . GLU A 1 145 ? 7.633 -17.361 5.855 1.00 92.38 145 GLU A C 1
ATOM 1143 O O . GLU A 1 145 ? 6.918 -18.361 5.840 1.00 92.38 145 GLU A O 1
ATOM 1148 N N . ARG A 1 146 ? 7.397 -16.368 6.723 1.00 91.88 146 ARG A N 1
ATOM 1149 C CA . ARG A 1 146 ? 6.457 -16.495 7.854 1.00 91.88 146 ARG A CA 1
ATOM 1150 C C . ARG A 1 146 ? 4.990 -16.657 7.436 1.00 91.88 146 ARG A C 1
ATOM 1152 O O . ARG A 1 146 ? 4.176 -17.129 8.236 1.00 91.88 146 ARG A O 1
ATOM 1159 N N . LEU A 1 147 ? 4.650 -16.244 6.215 1.00 91.75 147 LEU A N 1
ATOM 1160 C CA . LEU A 1 147 ? 3.294 -16.251 5.660 1.00 91.75 147 LEU A CA 1
ATOM 1161 C C . LEU A 1 147 ? 3.135 -17.181 4.438 1.00 91.75 147 LEU A C 1
ATOM 1163 O O . LEU A 1 147 ? 2.096 -17.120 3.794 1.00 91.75 147 LEU A O 1
ATOM 1167 N N . ARG A 1 148 ? 4.107 -18.057 4.135 1.00 88.19 148 ARG A N 1
ATOM 1168 C CA . ARG A 1 148 ? 4.152 -18.860 2.893 1.00 88.19 148 ARG A CA 1
ATOM 1169 C C . ARG A 1 148 ? 2.893 -19.692 2.604 1.00 88.19 148 ARG A C 1
ATOM 1171 O O . ARG A 1 148 ? 2.440 -19.700 1.466 1.00 88.19 148 ARG A O 1
ATOM 1178 N N . ASP A 1 149 ? 2.359 -20.404 3.594 1.00 88.12 149 ASP A N 1
ATOM 1179 C CA . ASP A 1 149 ? 1.353 -21.455 3.344 1.00 88.12 149 ASP A CA 1
ATOM 1180 C C . ASP A 1 149 ? -0.051 -20.912 3.028 1.00 88.12 149 ASP A C 1
ATOM 1182 O O . ASP A 1 149 ? -0.810 -21.524 2.282 1.00 88.12 149 ASP A O 1
ATOM 1186 N N . ASP A 1 150 ? -0.400 -19.760 3.603 1.00 93.88 150 ASP A N 1
ATOM 1187 C CA . ASP A 1 150 ? -1.702 -19.102 3.435 1.00 93.88 150 ASP A CA 1
ATOM 1188 C C . ASP A 1 150 ? -1.540 -17.580 3.608 1.00 93.88 150 ASP A C 1
ATOM 1190 O O . ASP A 1 150 ? -1.962 -17.000 4.617 1.00 93.88 150 ASP A O 1
ATOM 1194 N N . PRO A 1 151 ? -0.839 -16.916 2.671 1.00 94.81 151 PRO A N 1
ATOM 1195 C CA . PRO A 1 151 ? -0.432 -15.528 2.846 1.00 94.81 151 PRO A CA 1
ATOM 1196 C C . PRO A 1 151 ? -1.631 -14.590 2.902 1.00 94.81 151 PRO A C 1
ATOM 1198 O O . PRO A 1 151 ? -1.680 -13.676 3.725 1.00 94.81 151 PRO A O 1
ATOM 1201 N N . TRP A 1 152 ? -2.625 -14.835 2.052 1.00 96.94 152 TRP A N 1
ATOM 1202 C CA . TRP A 1 152 ? -3.702 -13.887 1.819 1.00 96.94 152 TRP A CA 1
ATOM 1203 C C . TRP A 1 152 ? -4.773 -13.909 2.898 1.00 96.94 152 TRP A C 1
ATOM 1205 O O . TRP A 1 152 ? -5.171 -12.842 3.361 1.00 96.94 152 TRP A O 1
ATOM 1215 N N . SER A 1 153 ? -5.210 -15.091 3.345 1.00 96.88 153 SER A N 1
ATOM 1216 C CA . SER A 1 153 ? -6.186 -15.162 4.436 1.00 96.88 153 SER A CA 1
ATOM 1217 C C . SER A 1 153 ? -5.565 -14.694 5.751 1.00 96.88 153 SER A C 1
ATOM 1219 O O . SER A 1 153 ? -6.202 -13.992 6.537 1.00 96.88 153 SER A O 1
ATOM 1221 N N . ARG A 1 154 ? -4.288 -15.020 6.001 1.00 97.25 154 ARG A N 1
ATOM 1222 C CA . ARG A 1 154 ? -3.568 -14.535 7.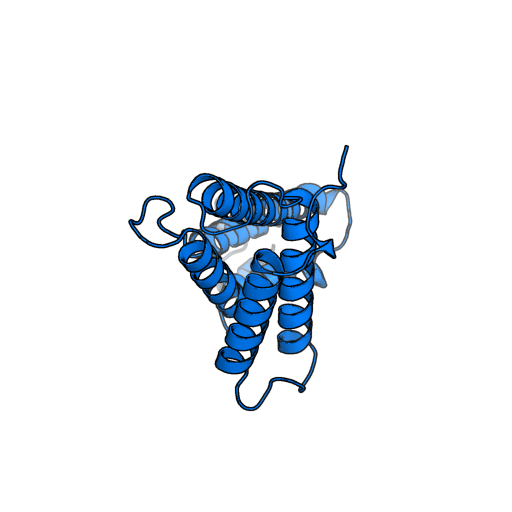190 1.00 97.25 154 ARG A CA 1
ATOM 1223 C C . ARG A 1 154 ? -3.379 -13.021 7.162 1.00 97.25 154 ARG A C 1
ATOM 1225 O O . ARG A 1 154 ? -3.657 -12.387 8.176 1.00 97.25 154 ARG A O 1
ATOM 1232 N N . ALA A 1 155 ? -2.983 -12.443 6.027 1.00 97.81 155 ALA A N 1
ATOM 1233 C CA . ALA A 1 155 ? -2.897 -10.992 5.868 1.00 97.81 155 ALA A CA 1
ATOM 1234 C C . ALA A 1 155 ? -4.259 -10.323 6.106 1.00 97.81 155 ALA A C 1
ATOM 1236 O O . ALA A 1 155 ? -4.345 -9.392 6.904 1.00 97.81 155 ALA A O 1
ATOM 1237 N N . GLU A 1 156 ? -5.337 -10.837 5.506 1.00 98.06 156 GLU A N 1
ATOM 1238 C CA . GLU A 1 156 ? -6.686 -10.299 5.713 1.00 98.06 156 GLU A CA 1
ATOM 1239 C C . GLU A 1 156 ? -7.106 -10.364 7.188 1.00 98.06 156 GLU A C 1
ATOM 1241 O O . GLU A 1 156 ? -7.616 -9.381 7.727 1.00 98.06 156 GLU A O 1
ATOM 1246 N N . ARG A 1 157 ? -6.844 -11.484 7.876 1.00 98.19 157 ARG A N 1
ATOM 1247 C CA . ARG A 1 157 ? -7.103 -11.611 9.319 1.00 98.19 157 ARG A CA 1
ATOM 1248 C C . ARG A 1 157 ? -6.329 -10.581 10.137 1.00 98.19 157 ARG A C 1
ATOM 1250 O O . ARG A 1 157 ? -6.903 -9.994 11.050 1.00 98.19 157 ARG A O 1
ATOM 1257 N N . MET A 1 158 ? -5.060 -10.339 9.808 1.00 98.19 158 MET A N 1
ATOM 1258 C CA . MET A 1 158 ? -4.253 -9.314 10.476 1.00 98.19 158 MET A CA 1
ATOM 1259 C C . MET A 1 158 ? -4.831 -7.913 10.245 1.00 98.19 158 MET A C 1
ATOM 1261 O O . MET A 1 158 ? -4.982 -7.166 11.208 1.00 98.19 158 MET A O 1
ATOM 1265 N N . PHE A 1 159 ? -5.235 -7.572 9.015 1.00 97.31 159 PHE A N 1
ATOM 1266 C CA . PHE A 1 159 ? -5.899 -6.294 8.739 1.00 97.31 159 PHE A CA 1
ATOM 1267 C C . PHE A 1 159 ? -7.210 -6.135 9.492 1.00 97.31 159 PHE A C 1
ATOM 1269 O O . PHE A 1 159 ? -7.434 -5.087 10.088 1.00 97.31 159 PHE A O 1
ATOM 1276 N N . ARG A 1 160 ? -8.068 -7.160 9.496 1.00 98.31 160 ARG A N 1
ATOM 1277 C CA . ARG A 1 160 ? -9.338 -7.128 10.234 1.00 98.31 160 ARG A CA 1
ATOM 1278 C C . ARG A 1 160 ? -9.108 -6.922 11.729 1.00 98.31 160 ARG A C 1
ATOM 1280 O O . ARG A 1 160 ? -9.745 -6.052 12.306 1.00 98.31 160 ARG A O 1
ATOM 1287 N N . ALA A 1 161 ? -8.135 -7.615 12.319 1.00 98.44 161 ALA A N 1
ATOM 1288 C CA . ALA A 1 161 ? -7.750 -7.394 13.713 1.00 98.44 161 ALA A CA 1
ATOM 1289 C C . ALA A 1 161 ? -7.243 -5.959 13.963 1.00 98.44 161 ALA A C 1
ATOM 1291 O O . ALA A 1 161 ? -7.559 -5.357 14.988 1.00 98.44 161 ALA A O 1
ATOM 1292 N N . GLY A 1 162 ? -6.497 -5.384 13.015 1.00 98.00 162 GLY A N 1
ATOM 1293 C CA . GLY A 1 162 ? -6.097 -3.977 13.059 1.00 98.00 162 GLY A CA 1
ATOM 1294 C C . GLY A 1 162 ? -7.279 -3.007 12.958 1.00 98.00 162 GLY A C 1
ATOM 1295 O O . GLY A 1 162 ? -7.301 -1.991 13.642 1.00 98.00 162 GLY A O 1
ATOM 1296 N N . LEU A 1 163 ? -8.290 -3.314 12.145 1.00 97.81 163 LEU A N 1
ATOM 1297 C CA . LEU A 1 163 ? -9.514 -2.512 12.051 1.00 97.81 163 LEU A CA 1
ATOM 1298 C C . LEU A 1 163 ? -10.353 -2.601 13.330 1.00 97.81 163 LEU A C 1
ATOM 1300 O O . LEU A 1 163 ? -10.896 -1.591 13.772 1.00 97.81 163 LEU A O 1
ATOM 1304 N N . ASP A 1 164 ? -10.433 -3.780 13.945 1.00 98.19 164 ASP A N 1
ATOM 1305 C CA . ASP A 1 164 ? -11.133 -3.975 15.217 1.00 98.19 164 ASP A CA 1
ATOM 1306 C C . ASP A 1 164 ? -10.463 -3.193 16.350 1.00 98.19 164 ASP A C 1
ATOM 1308 O O . ASP A 1 164 ? -11.153 -2.593 17.176 1.00 98.19 164 ASP A O 1
ATOM 1312 N N . SER A 1 165 ? -9.129 -3.096 16.355 1.00 98.06 165 SER A N 1
ATOM 1313 C CA . SER A 1 165 ? -8.429 -2.282 17.351 1.00 98.06 165 SER A CA 1
ATOM 1314 C C . SER A 1 165 ? -8.784 -0.794 17.234 1.00 98.06 165 SER A C 1
ATOM 1316 O O . SER A 1 165 ? -8.934 -0.142 18.266 1.00 98.06 165 SER A O 1
ATOM 1318 N N . LEU A 1 166 ? -9.046 -0.269 16.027 1.00 97.69 166 LEU A N 1
ATOM 1319 C CA . LEU A 1 166 ? -9.564 1.097 15.859 1.00 97.69 166 LEU A CA 1
ATOM 1320 C C . LEU A 1 166 ? -10.956 1.286 16.483 1.00 97.69 166 LEU A C 1
ATOM 1322 O O . LEU A 1 166 ? -11.310 2.397 16.873 1.00 97.69 166 LEU A O 1
ATOM 1326 N N . ARG A 1 167 ? -11.769 0.224 16.550 1.00 96.06 167 ARG A N 1
ATOM 1327 C CA . ARG A 1 167 ? -13.135 0.285 17.091 1.00 96.06 167 ARG A CA 1
ATOM 1328 C C . ARG A 1 167 ? -13.157 0.293 18.613 1.00 96.06 167 ARG A C 1
ATOM 1330 O O . ARG A 1 167 ? -14.011 0.958 19.192 1.00 96.06 167 ARG A O 1
ATOM 1337 N N . SER A 1 168 ? -12.268 -0.467 19.252 1.00 96.44 168 SER A N 1
ATOM 1338 C CA . SER A 1 168 ? -12.383 -0.778 20.683 1.00 96.44 168 SER A CA 1
ATOM 1339 C C . SER A 1 168 ? -11.171 -0.407 21.535 1.00 96.44 168 SER A C 1
ATOM 1341 O O . SER A 1 168 ? -11.256 -0.512 22.757 1.00 96.44 168 SER A O 1
ATOM 1343 N N . SER A 1 169 ? -10.038 -0.015 20.944 1.00 97.69 169 SER A N 1
ATOM 1344 C CA . SER A 1 169 ? -8.837 0.311 21.717 1.00 97.69 169 SER A CA 1
ATOM 1345 C C . SER A 1 169 ? -8.924 1.722 22.311 1.00 97.69 169 SER A C 1
ATOM 1347 O O . SER A 1 169 ? -8.970 2.694 21.552 1.00 97.69 169 SER A O 1
ATOM 1349 N N . PRO A 1 170 ? -8.861 1.882 23.648 1.00 96.88 170 PRO A N 1
ATOM 1350 C CA . PRO A 1 170 ? -8.858 3.205 24.271 1.00 96.88 170 PRO A CA 1
ATOM 1351 C C . PRO A 1 170 ? -7.589 4.007 23.942 1.00 96.88 170 PRO A C 1
ATOM 1353 O O . PRO A 1 170 ? -7.619 5.231 23.953 1.00 96.88 170 PRO A O 1
ATOM 1356 N N . TYR A 1 171 ? -6.486 3.335 23.594 1.00 97.62 171 TYR A N 1
ATOM 1357 C CA . TYR A 1 171 ? -5.196 3.969 23.288 1.00 97.62 171 TYR A CA 1
ATOM 1358 C C . TYR A 1 171 ? -5.151 4.687 21.937 1.00 97.62 171 TYR A C 1
ATOM 1360 O O . TYR A 1 171 ? -4.171 5.360 21.634 1.00 97.62 171 TYR A O 1
ATOM 1368 N N . LEU A 1 172 ? -6.182 4.508 21.110 1.00 97.62 172 LEU A N 1
ATOM 1369 C CA . LEU A 1 172 ? -6.323 5.193 19.827 1.00 97.62 172 LEU A CA 1
ATOM 1370 C C . LEU A 1 172 ? -7.317 6.355 19.901 1.00 97.62 172 LEU A C 1
ATOM 1372 O O . LEU A 1 172 ? -7.610 6.973 18.881 1.00 97.62 172 LEU A O 1
ATOM 1376 N N . LEU A 1 173 ? -7.860 6.652 21.082 1.00 97.44 173 LEU A N 1
ATOM 1377 C CA . LEU A 1 173 ? -8.735 7.798 21.293 1.00 97.44 173 LEU A CA 1
ATOM 1378 C C . LEU A 1 173 ? -7.911 9.035 21.652 1.00 97.44 173 LEU A C 1
ATOM 1380 O O . LEU A 1 173 ? -6.870 8.947 22.302 1.00 97.44 173 LEU A O 1
ATOM 1384 N N . LEU A 1 174 ? -8.415 10.202 21.263 1.00 95.88 174 LEU A N 1
ATOM 1385 C CA . LEU A 1 174 ? -7.904 11.479 21.747 1.00 95.88 174 LEU A CA 1
ATOM 1386 C C . LEU A 1 174 ? -8.084 11.557 23.269 1.00 95.88 174 LEU A C 1
ATOM 1388 O O . LEU A 1 174 ? -9.138 11.170 23.783 1.00 95.88 174 LEU A O 1
ATOM 1392 N N . ALA A 1 175 ? -7.083 12.098 23.969 1.00 86.06 175 ALA A N 1
ATOM 1393 C CA . ALA A 1 175 ? -7.144 12.308 25.413 1.00 86.06 175 ALA A CA 1
ATOM 1394 C C . ALA A 1 175 ? -8.408 13.089 25.824 1.00 86.06 175 ALA A C 1
ATOM 1396 O O . ALA A 1 175 ? -8.927 13.906 25.056 1.00 86.06 175 ALA A O 1
ATOM 1397 N N . ASP A 1 176 ? -8.918 12.815 27.027 1.00 76.44 176 ASP A N 1
ATOM 1398 C CA . ASP A 1 176 ? -9.927 13.667 27.660 1.00 76.44 176 ASP A CA 1
ATOM 1399 C C . ASP A 1 176 ? -9.316 15.056 27.880 1.00 76.44 176 ASP A C 1
ATOM 1401 O O . ASP A 1 176 ? -8.254 15.172 28.493 1.00 76.44 176 ASP A O 1
ATOM 1405 N N . ALA A 1 177 ? -9.951 16.074 27.293 1.00 55.06 177 ALA A N 1
ATOM 1406 C CA . ALA A 1 177 ? -9.620 17.479 27.516 1.00 55.06 177 A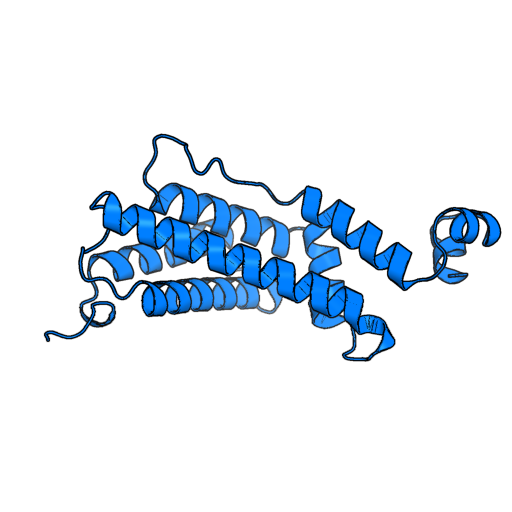LA A CA 1
ATOM 1407 C C . ALA A 1 177 ? -10.183 17.960 28.857 1.00 55.06 177 ALA A C 1
ATOM 1409 O O . ALA A 1 177 ? -11.301 17.515 29.210 1.00 55.06 177 ALA A O 1
#

Organism: Pseudomonas aeruginosa (NCBI:txid287)

pLDDT: mean 95.57, std 4.08, range [55.06, 98.44]

InterPro domains:
  IPR001647 DNA-binding HTH domain, TetR-type [PF00440] (1-28)
  IPR001647 DNA-binding HTH domain, TetR-type [PS50977] (1-37)
  IPR009057 Homedomain-like superfamily [SSF46689] (1-37)
  IPR013572 Transcription regulator MAATS, C-terminal [PF08361] (62-138)
  IPR036271 Tetracyclin repressor-like, C-terminal domain superfamily [SSF48498] (49-165)

Radius of gyration: 19.65 Å; chains: 1; bounding box: 44×39×61 Å

Secondary structure (DSSP, 8-state):
-HHHHHHHTS-HHHHHHH-SSHHHHHHHHHHHHHTTS----TTSSS-HHHHHHHHHHHHHHHHHSSSHHHHHHHIIIII---SGGGHHHHHHHHHHHHHHHHHHHHHHHHHHHTTSS-TTB-HHHHHHHHHHHHHHHHHHHHH-STTTTSHHHHHHHHHHHHHHHHHH-GGGBPPP-